Protein AF-A0A480AC86-F1 (afdb_monomer_lite)

InterPro domains:
  IPR025359 Shedu protein SduA, C-terminal [PF14082] (33-127)

Structure (mmCIF, N/CA/C/O backbone):
data_AF-A0A480AC86-F1
#
_entry.id   AF-A0A480AC86-F1
#
loop_
_atom_site.group_PDB
_atom_site.id
_atom_site.type_symbol
_atom_site.label_atom_id
_atom_site.label_alt_id
_atom_site.label_comp_id
_atom_site.label_asym_id
_atom_site.label_entity_id
_atom_site.label_seq_id
_atom_site.pdbx_PDB_ins_code
_atom_site.Cartn_x
_atom_site.Cartn_y
_atom_site.Cartn_z
_atom_site.occupancy
_atom_site.B_iso_or_equiv
_atom_site.auth_seq_id
_atom_site.auth_comp_id
_atom_site.auth_asym_id
_atom_site.auth_atom_id
_atom_site.pdbx_PDB_model_num
ATOM 1 N N . MET A 1 1 ? 19.062 -1.756 -4.558 1.00 80.88 1 MET A N 1
ATOM 2 C CA . MET A 1 1 ? 19.285 -2.770 -3.505 1.00 80.88 1 MET A CA 1
ATOM 3 C C . MET A 1 1 ? 19.222 -4.130 -4.186 1.00 80.88 1 MET A C 1
ATOM 5 O O . MET A 1 1 ? 18.482 -4.258 -5.156 1.00 80.88 1 MET A O 1
ATOM 9 N N . SER A 1 2 ? 20.035 -5.116 -3.798 1.00 84.88 2 SER A N 1
ATOM 10 C CA . SER A 1 2 ? 19.950 -6.444 -4.425 1.00 84.88 2 SER A CA 1
ATOM 11 C C . SER A 1 2 ? 18.623 -7.122 -4.061 1.00 84.88 2 SER A C 1
ATOM 13 O O . SER A 1 2 ? 18.148 -6.995 -2.938 1.00 84.88 2 SER A O 1
ATOM 15 N N . GLY A 1 3 ? 18.022 -7.843 -5.012 1.00 89.44 3 GLY A N 1
ATOM 16 C CA . GLY A 1 3 ? 16.800 -8.627 -4.780 1.00 89.44 3 GLY A CA 1
ATOM 17 C C . GLY A 1 3 ? 15.471 -7.913 -5.057 1.00 89.44 3 GLY A C 1
ATOM 18 O O . GLY A 1 3 ? 14.429 -8.558 -4.933 1.00 89.44 3 GLY A O 1
ATOM 19 N N . LEU A 1 4 ? 15.490 -6.635 -5.458 1.00 94.38 4 LEU A N 1
ATOM 20 C CA . LEU A 1 4 ? 14.311 -5.958 -6.012 1.00 94.38 4 LEU A CA 1
ATOM 21 C C . LEU A 1 4 ? 14.218 -6.200 -7.515 1.00 94.38 4 LEU A C 1
ATOM 23 O O . LEU A 1 4 ? 15.238 -6.321 -8.199 1.00 94.38 4 LEU A O 1
ATOM 27 N N . ASP A 1 5 ? 12.988 -6.210 -8.010 1.00 95.75 5 ASP A N 1
ATOM 28 C CA . ASP A 1 5 ? 12.680 -6.357 -9.423 1.00 95.75 5 ASP A CA 1
ATOM 29 C C . ASP A 1 5 ? 12.577 -4.960 -10.061 1.00 95.75 5 ASP A C 1
ATOM 31 O O . ASP A 1 5 ? 12.102 -4.021 -9.422 1.00 95.75 5 ASP A O 1
ATOM 35 N N . PHE A 1 6 ? 13.049 -4.794 -11.301 1.00 95.38 6 PHE A N 1
ATOM 36 C CA . PHE A 1 6 ? 12.886 -3.526 -12.022 1.00 95.38 6 PHE A CA 1
ATOM 37 C C . PHE A 1 6 ? 11.434 -3.343 -12.462 1.00 95.38 6 PHE A C 1
ATOM 39 O O . PHE A 1 6 ? 10.786 -4.301 -12.892 1.00 95.38 6 PHE A O 1
ATOM 46 N N . CYS A 1 7 ? 10.939 -2.112 -12.392 1.00 92.50 7 CYS A N 1
ATOM 47 C CA . CYS A 1 7 ? 9.600 -1.763 -12.843 1.00 92.50 7 CYS A CA 1
ATOM 48 C C . CYS A 1 7 ? 9.566 -0.391 -13.507 1.00 92.50 7 CYS A C 1
ATOM 50 O O . CYS A 1 7 ? 10.224 0.537 -13.047 1.00 92.50 7 CYS A O 1
ATOM 52 N N . ASP A 1 8 ? 8.731 -0.266 -14.536 1.00 92.19 8 ASP A N 1
ATOM 53 C CA . ASP A 1 8 ? 8.362 1.015 -15.128 1.00 92.19 8 ASP A CA 1
ATOM 54 C C . ASP A 1 8 ? 6.902 1.315 -14.771 1.00 92.19 8 ASP A C 1
ATOM 56 O O . ASP A 1 8 ? 6.013 0.473 -14.936 1.00 92.19 8 ASP A O 1
ATOM 60 N N . ILE A 1 9 ? 6.644 2.515 -14.252 1.00 91.94 9 ILE A N 1
ATOM 61 C CA . ILE A 1 9 ? 5.297 2.923 -13.847 1.00 91.94 9 ILE A CA 1
ATOM 62 C C . ILE A 1 9 ? 4.530 3.415 -15.078 1.00 91.94 9 ILE A C 1
ATOM 64 O O . ILE A 1 9 ? 4.838 4.470 -15.635 1.00 91.94 9 ILE A O 1
ATOM 68 N N . ASP A 1 10 ? 3.486 2.685 -15.474 1.00 95.50 10 ASP A N 1
ATOM 69 C CA . ASP A 1 10 ? 2.472 3.196 -16.392 1.00 95.50 10 ASP A CA 1
ATOM 70 C C . ASP A 1 10 ? 1.443 4.013 -15.602 1.00 95.50 10 ASP A C 1
ATOM 72 O O . ASP A 1 10 ? 0.642 3.480 -14.835 1.00 95.50 10 ASP A O 1
ATOM 76 N N . ILE A 1 11 ? 1.451 5.330 -15.811 1.00 94.69 11 ILE A N 1
ATOM 77 C CA . ILE A 1 11 ? 0.537 6.262 -15.142 1.00 94.69 11 ILE A CA 1
ATOM 78 C C . ILE A 1 11 ? -0.926 5.968 -15.446 1.00 94.69 11 ILE A C 1
ATOM 80 O O . ILE A 1 11 ? -1.778 6.129 -14.576 1.00 94.69 11 ILE A O 1
ATOM 84 N N . LYS A 1 12 ? -1.245 5.553 -16.674 1.00 97.62 12 LYS A N 1
ATOM 85 C CA . LYS A 1 12 ? -2.634 5.271 -17.045 1.00 97.62 12 LYS A CA 1
ATOM 86 C C . LYS A 1 12 ? -3.133 4.048 -16.292 1.00 97.62 12 LYS A C 1
ATOM 88 O O . LYS A 1 12 ? -4.243 4.083 -15.772 1.00 97.62 12 LYS A O 1
ATOM 93 N N . GLN A 1 13 ? -2.299 3.015 -16.190 1.00 98.12 13 GLN A N 1
ATOM 94 C CA . GLN A 1 13 ? -2.630 1.825 -15.416 1.00 98.12 13 GLN A CA 1
ATOM 95 C C . GLN A 1 13 ? -2.692 2.133 -13.915 1.00 98.12 13 GLN A C 1
ATOM 97 O O . GLN A 1 13 ? -3.635 1.720 -13.252 1.00 98.12 13 GLN A O 1
ATOM 102 N N . CYS A 1 14 ? -1.766 2.942 -13.393 1.00 97.00 14 CYS A N 1
ATOM 103 C CA . CYS A 1 14 ? -1.787 3.387 -11.999 1.00 97.00 14 CYS A CA 1
ATOM 104 C C . CYS A 1 14 ? -3.090 4.115 -11.631 1.00 97.00 14 CYS A C 1
ATOM 106 O O . CYS A 1 14 ? -3.605 3.923 -10.535 1.00 97.00 14 CYS A O 1
ATOM 108 N N . LEU A 1 15 ? -3.635 4.945 -12.528 1.00 97.75 15 LEU A N 1
ATOM 109 C CA . LEU A 1 15 ? -4.909 5.635 -12.298 1.00 97.75 15 LEU A CA 1
ATOM 110 C C . LEU A 1 15 ? -6.101 4.667 -12.268 1.00 97.75 15 LEU A C 1
ATOM 112 O O . LEU A 1 15 ? -7.002 4.857 -11.457 1.00 97.75 15 LEU A O 1
ATOM 116 N N . ILE A 1 16 ? -6.090 3.627 -13.107 1.00 98.56 16 ILE A N 1
ATOM 117 C CA . ILE A 1 16 ? -7.106 2.561 -13.076 1.00 98.56 16 ILE A CA 1
ATOM 118 C C . ILE A 1 16 ? -7.021 1.803 -11.748 1.00 98.56 16 ILE A C 1
ATOM 120 O O . ILE A 1 16 ? -8.023 1.639 -11.062 1.00 98.56 16 ILE A O 1
ATOM 124 N N . GLU A 1 17 ? -5.819 1.392 -11.345 1.00 98.44 17 GLU A N 1
ATOM 125 C CA . GLU A 1 17 ? -5.591 0.692 -10.076 1.00 98.44 17 GLU A CA 1
ATOM 126 C C . GLU A 1 17 ? -5.965 1.557 -8.861 1.00 98.44 17 GLU A C 1
ATOM 128 O O . GLU A 1 17 ? -6.475 1.048 -7.863 1.00 98.44 17 GLU A O 1
ATOM 133 N N . LEU A 1 18 ? -5.763 2.876 -8.945 1.00 97.94 18 LEU A N 1
ATOM 134 C CA . LEU A 1 18 ? -6.198 3.822 -7.919 1.00 97.94 18 LEU A CA 1
ATOM 135 C C . LEU A 1 18 ? -7.730 3.884 -7.809 1.00 97.94 18 LEU A C 1
ATOM 137 O O . LEU A 1 18 ? -8.253 3.903 -6.697 1.00 97.94 18 LEU A O 1
ATOM 141 N N . GLU A 1 19 ? -8.449 3.876 -8.934 1.00 98.50 19 GLU A N 1
ATOM 142 C CA . GLU A 1 19 ? -9.916 3.794 -8.943 1.00 98.50 19 GLU A CA 1
ATOM 143 C C . GLU A 1 19 ? -10.402 2.452 -8.369 1.00 98.50 19 GLU A C 1
ATOM 145 O O . GLU A 1 19 ? -11.344 2.414 -7.576 1.00 98.50 19 GLU A O 1
ATOM 150 N N . GLU A 1 20 ? -9.736 1.340 -8.697 1.00 98.50 20 GLU A N 1
ATOM 151 C CA . GLU A 1 20 ? -10.005 0.038 -8.073 1.00 98.50 20 GLU A CA 1
ATOM 152 C C . GLU A 1 20 ? -9.817 0.085 -6.552 1.00 98.50 20 GLU A C 1
ATOM 154 O O . GLU A 1 20 ? -10.622 -0.489 -5.816 1.00 98.50 20 GLU A O 1
ATOM 159 N N . PHE A 1 21 ? -8.793 0.795 -6.072 1.00 97.75 21 PHE A N 1
ATOM 160 C CA . PHE A 1 21 ? -8.546 0.952 -4.642 1.00 97.75 21 PHE A CA 1
ATOM 161 C C . PHE A 1 21 ? -9.619 1.813 -3.972 1.00 97.75 21 PHE A C 1
ATOM 163 O O . PHE A 1 21 ? -10.124 1.450 -2.910 1.00 97.75 21 PHE A O 1
ATOM 170 N N . GLU A 1 22 ? -10.037 2.910 -4.607 1.00 97.81 22 GLU A N 1
ATOM 171 C CA . GLU A 1 22 ? -11.167 3.717 -4.139 1.00 97.81 22 GLU A CA 1
ATOM 172 C C . GLU A 1 22 ? -12.443 2.870 -4.025 1.00 97.81 22 GLU A C 1
ATOM 174 O O . GLU A 1 22 ? -13.143 2.924 -3.010 1.00 97.81 22 GLU A O 1
ATOM 179 N N . ASN A 1 23 ? -12.720 2.037 -5.030 1.00 98.19 23 ASN A N 1
ATOM 180 C CA . ASN A 1 23 ? -13.856 1.121 -5.017 1.00 98.19 23 ASN A CA 1
ATOM 181 C C . ASN A 1 23 ? -13.739 0.093 -3.877 1.00 98.19 23 ASN A C 1
ATOM 183 O O . ASN A 1 23 ? -14.707 -0.101 -3.142 1.00 98.19 23 ASN A O 1
ATOM 187 N N . LEU A 1 24 ? -12.556 -0.498 -3.657 1.00 97.56 24 LEU A N 1
ATOM 188 C CA . LEU A 1 24 ? -12.306 -1.423 -2.543 1.00 97.56 24 LEU A CA 1
ATOM 189 C C . LEU A 1 24 ? -12.617 -0.772 -1.188 1.00 97.56 24 LEU A C 1
ATOM 191 O O . LEU A 1 24 ? -13.293 -1.380 -0.355 1.00 97.56 24 LEU A O 1
ATOM 195 N N . LEU A 1 25 ? -12.151 0.462 -0.975 1.00 96.12 25 LEU A N 1
ATOM 196 C CA . LEU A 1 25 ? -12.386 1.215 0.260 1.00 96.12 25 LEU A CA 1
ATOM 197 C C . LEU A 1 25 ? -13.857 1.604 0.438 1.00 96.12 25 LEU A C 1
ATOM 199 O O . LEU A 1 25 ? -14.362 1.621 1.558 1.00 96.12 25 LEU A O 1
ATOM 203 N N . ARG A 1 26 ? -14.558 1.930 -0.650 1.00 96.81 26 ARG A N 1
ATOM 204 C CA . ARG A 1 26 ? -15.973 2.317 -0.605 1.00 96.81 26 ARG A CA 1
ATOM 205 C C . ARG A 1 26 ? -16.887 1.132 -0.309 1.00 96.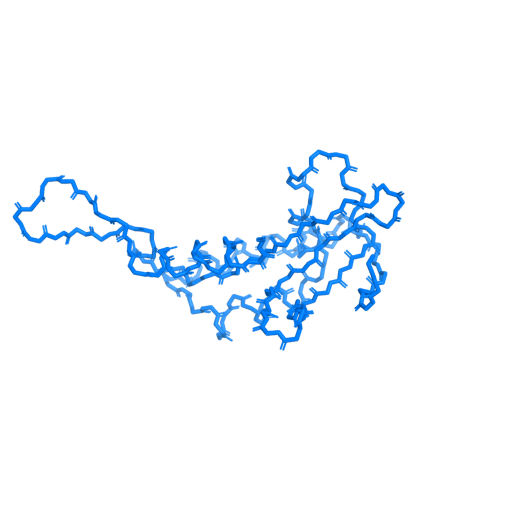81 26 ARG A C 1
ATOM 207 O O . ARG A 1 26 ? -17.858 1.276 0.437 1.00 96.81 26 ARG A O 1
ATOM 214 N N . ASP A 1 27 ? -16.586 -0.019 -0.897 1.00 97.44 27 ASP A N 1
ATOM 215 C CA . ASP A 1 27 ? -17.465 -1.187 -0.864 1.00 97.44 27 ASP A CA 1
ATOM 216 C C . ASP A 1 27 ? -17.295 -2.010 0.428 1.00 97.44 27 ASP A C 1
ATOM 218 O O . ASP A 1 27 ? -18.157 -2.825 0.769 1.00 97.44 27 ASP A O 1
ATOM 222 N N . ASN A 1 28 ? -16.232 -1.755 1.200 1.00 97.38 28 ASN A N 1
ATOM 223 C CA . ASN A 1 28 ? -15.915 -2.475 2.430 1.00 97.38 28 ASN A CA 1
ATOM 224 C C . ASN A 1 28 ? -15.823 -1.531 3.631 1.00 97.38 28 ASN A C 1
ATOM 226 O O . ASN A 1 28 ? -15.100 -0.543 3.626 1.00 97.38 28 ASN A O 1
ATOM 230 N N . LYS A 1 29 ? -16.527 -1.867 4.718 1.00 95.62 29 LYS A N 1
ATOM 231 C CA . LYS A 1 29 ? -16.438 -1.097 5.974 1.00 95.62 29 LYS A CA 1
ATOM 232 C C . LYS A 1 29 ? -15.135 -1.330 6.725 1.00 95.62 29 LYS A C 1
ATOM 234 O O . LYS A 1 29 ? -14.713 -0.458 7.477 1.00 95.62 29 LYS A O 1
ATOM 239 N N . GLU A 1 30 ? -14.582 -2.528 6.583 1.00 97.38 30 GLU A N 1
ATOM 240 C CA . GLU A 1 30 ? -13.330 -2.942 7.195 1.00 97.38 30 GLU A CA 1
ATOM 241 C C . GLU A 1 30 ? -12.576 -3.842 6.219 1.00 97.38 30 GLU A C 1
ATOM 243 O O . GLU A 1 30 ? -13.204 -4.630 5.511 1.00 97.38 30 GLU A O 1
ATOM 248 N N . LEU A 1 31 ? -11.248 -3.738 6.204 1.00 97.94 31 LEU A N 1
ATOM 249 C CA . LEU A 1 31 ? -10.372 -4.584 5.393 1.00 97.94 31 LEU A CA 1
ATOM 250 C C . LEU A 1 31 ? -9.344 -5.270 6.285 1.00 97.94 31 LEU A C 1
ATOM 252 O O . LEU A 1 31 ? -8.767 -4.650 7.179 1.00 97.94 31 LEU A O 1
ATOM 256 N N . ASN A 1 32 ? -9.099 -6.550 6.036 1.00 97.19 32 ASN A N 1
ATOM 257 C CA . ASN A 1 32 ? -8.038 -7.306 6.670 1.00 97.19 32 ASN A CA 1
ATOM 258 C C . ASN A 1 32 ? -6.738 -7.183 5.865 1.00 97.19 32 ASN A C 1
ATOM 260 O O . ASN A 1 32 ? -6.717 -7.399 4.656 1.00 97.19 32 ASN A O 1
ATOM 264 N N . GLU A 1 33 ? -5.640 -6.935 6.573 1.00 95.69 33 GLU A N 1
ATOM 265 C CA . GLU A 1 33 ? -4.280 -6.857 6.028 1.00 95.69 33 GLU A CA 1
ATOM 266 C C . GLU A 1 33 ? -3.955 -8.019 5.069 1.00 95.69 33 GLU A C 1
ATOM 268 O O . GLU A 1 33 ? -3.696 -7.806 3.890 1.00 95.69 33 GLU A O 1
ATOM 273 N N . ARG A 1 34 ? -4.056 -9.272 5.531 1.00 95.69 34 ARG A N 1
ATOM 274 C CA . ARG A 1 34 ? -3.602 -10.452 4.771 1.00 95.69 34 ARG A CA 1
ATOM 275 C C . ARG A 1 34 ? -4.577 -10.950 3.715 1.00 95.69 34 ARG A C 1
ATOM 277 O O . ARG A 1 34 ? -4.163 -11.667 2.807 1.00 95.69 34 ARG A O 1
ATOM 284 N N . LYS A 1 35 ? -5.870 -10.676 3.886 1.00 97.12 35 LYS A N 1
ATOM 285 C CA . LYS A 1 35 ? -6.914 -11.180 2.980 1.00 97.12 35 LYS A CA 1
ATOM 286 C C . LYS A 1 35 ? -7.268 -10.187 1.891 1.00 97.12 35 LYS A C 1
ATOM 288 O O . LYS A 1 35 ? -7.562 -10.621 0.784 1.00 97.12 35 LYS A O 1
ATOM 293 N N . ASP A 1 36 ? -7.219 -8.900 2.212 1.00 97.56 36 ASP A N 1
ATOM 294 C CA . ASP A 1 36 ? -7.754 -7.861 1.346 1.00 97.56 36 ASP A CA 1
ATOM 295 C C . ASP A 1 36 ? -6.640 -6.917 0.886 1.00 97.56 36 ASP A C 1
ATOM 297 O O . ASP A 1 36 ? -6.430 -6.765 -0.310 1.00 97.56 36 ASP A O 1
ATOM 301 N N . ILE A 1 37 ? -5.865 -6.339 1.810 1.00 97.44 37 ILE A N 1
ATOM 302 C CA . ILE A 1 37 ? -4.926 -5.247 1.493 1.00 97.44 37 ILE A CA 1
ATOM 303 C C . ILE A 1 37 ? -3.657 -5.757 0.800 1.00 97.44 37 ILE A C 1
ATOM 305 O O . ILE A 1 37 ? -3.320 -5.309 -0.295 1.00 97.44 37 ILE A O 1
ATOM 309 N N . LEU A 1 38 ? -2.960 -6.716 1.407 1.00 96.94 38 LEU A N 1
ATOM 310 C CA . LEU A 1 38 ? -1.696 -7.237 0.890 1.00 96.94 38 LEU A CA 1
ATOM 311 C C . LEU A 1 38 ? -1.873 -7.928 -0.476 1.00 96.94 38 LEU A C 1
ATOM 313 O O . LEU A 1 38 ? -1.107 -7.610 -1.390 1.00 96.94 38 LEU A O 1
ATOM 317 N N . PRO A 1 39 ? -2.880 -8.805 -0.690 1.00 97.88 39 PRO A N 1
ATOM 318 C CA . PRO A 1 39 ? -3.147 -9.365 -2.015 1.00 97.88 39 PRO A CA 1
ATOM 319 C C . PRO A 1 39 ? -3.540 -8.299 -3.040 1.00 97.88 39 PRO A C 1
ATOM 321 O O . PRO A 1 39 ? -3.088 -8.375 -4.182 1.00 97.88 39 PRO A O 1
ATOM 324 N N . PHE A 1 40 ? -4.321 -7.287 -2.635 1.00 98.25 40 PHE A N 1
ATOM 325 C CA . PHE A 1 40 ? -4.701 -6.192 -3.521 1.00 98.25 40 PHE A CA 1
ATOM 326 C C . PHE A 1 40 ? -3.459 -5.486 -4.065 1.00 98.25 40 PHE A C 1
ATOM 328 O O . PHE A 1 40 ? -3.248 -5.491 -5.274 1.00 98.25 40 PHE A O 1
ATOM 335 N N . PHE A 1 41 ? -2.583 -4.974 -3.199 1.00 97.94 41 PHE A N 1
ATOM 336 C CA . PHE A 1 41 ? -1.382 -4.265 -3.646 1.00 97.94 41 PHE A CA 1
ATOM 337 C C . PHE A 1 41 ? -0.423 -5.168 -4.435 1.00 97.94 41 PHE A C 1
ATOM 339 O O . PHE A 1 41 ? 0.130 -4.737 -5.444 1.00 97.94 41 PHE A O 1
ATOM 346 N N . LYS A 1 42 ? -0.290 -6.449 -4.071 1.00 97.00 42 LYS A N 1
ATOM 347 C CA . LYS A 1 42 ? 0.561 -7.407 -4.800 1.00 97.00 42 LYS A CA 1
ATOM 348 C C . LYS A 1 42 ? 0.174 -7.591 -6.271 1.00 97.00 42 LYS A C 1
ATOM 350 O O . LYS A 1 42 ? 1.032 -7.878 -7.100 1.00 97.00 42 LYS A O 1
ATOM 355 N N . GLU A 1 43 ? -1.106 -7.444 -6.589 1.00 97.38 43 GLU A N 1
ATOM 356 C CA . GLU A 1 43 ? -1.640 -7.557 -7.950 1.00 97.38 43 GLU A CA 1
ATOM 357 C C . GLU A 1 43 ? -1.682 -6.211 -8.701 1.00 97.38 43 GLU A C 1
ATOM 359 O O . GLU A 1 43 ? -1.824 -6.211 -9.921 1.00 97.38 43 GLU A O 1
ATOM 364 N N . ARG A 1 44 ? -1.544 -5.076 -7.999 1.00 97.81 44 ARG A N 1
ATOM 365 C CA . ARG A 1 44 ? -1.579 -3.709 -8.553 1.00 97.81 44 ARG A CA 1
ATOM 366 C C . ARG A 1 44 ? -0.197 -3.074 -8.441 1.00 97.81 44 ARG A C 1
ATOM 368 O O . ARG A 1 44 ? 0.080 -2.260 -7.555 1.00 97.81 44 ARG A O 1
ATOM 375 N N . GLN A 1 45 ? 0.716 -3.530 -9.296 1.00 96.25 45 GLN A N 1
ATOM 376 C CA . GLN A 1 45 ? 2.133 -3.168 -9.221 1.00 96.25 45 GLN A CA 1
ATOM 377 C C . GLN A 1 45 ? 2.367 -1.670 -9.464 1.00 96.25 45 GLN A C 1
ATOM 379 O O . GLN A 1 45 ? 3.262 -1.093 -8.846 1.00 96.25 45 GLN A O 1
ATOM 384 N N . HIS A 1 46 ? 1.584 -1.029 -10.338 1.00 96.31 46 HIS A N 1
ATOM 385 C CA . HIS A 1 46 ? 1.792 0.376 -10.689 1.00 96.31 46 HIS A CA 1
ATOM 386 C C . HIS A 1 46 ? 1.379 1.306 -9.548 1.00 96.31 46 HIS A C 1
ATOM 388 O O . HIS A 1 46 ? 2.141 2.201 -9.182 1.00 96.31 46 HIS A O 1
ATOM 394 N N . LEU A 1 47 ? 0.226 1.046 -8.930 1.00 96.88 47 LEU A N 1
ATOM 395 C CA . LEU A 1 47 ? -0.227 1.724 -7.724 1.00 96.88 47 LEU A CA 1
ATOM 396 C C . LEU A 1 47 ? 0.734 1.466 -6.564 1.00 96.88 47 LEU A C 1
ATOM 398 O O . LEU A 1 47 ? 1.100 2.404 -5.863 1.00 96.88 47 LEU A O 1
ATOM 402 N N . SER A 1 48 ? 1.187 0.222 -6.389 1.00 96.62 48 SER A N 1
ATOM 403 C CA . SER A 1 48 ? 2.152 -0.127 -5.342 1.00 96.62 48 SER A CA 1
ATOM 404 C C . SER A 1 48 ? 3.464 0.640 -5.499 1.00 96.62 48 SER A C 1
ATOM 406 O O . SER A 1 48 ? 3.934 1.258 -4.547 1.00 96.62 48 SER A O 1
ATOM 408 N N . ALA A 1 49 ? 4.032 0.678 -6.706 1.00 94.62 49 ALA A N 1
ATOM 409 C CA . ALA A 1 49 ? 5.229 1.466 -6.991 1.00 94.62 49 ALA A CA 1
ATOM 410 C C . ALA A 1 49 ? 4.987 2.971 -6.766 1.00 94.62 49 ALA A C 1
ATOM 412 O O . ALA A 1 49 ? 5.843 3.657 -6.211 1.00 94.62 49 ALA A O 1
ATOM 413 N N . CYS A 1 50 ? 3.800 3.482 -7.106 1.00 93.44 50 CYS A N 1
ATOM 414 C CA . CYS A 1 50 ? 3.437 4.885 -6.904 1.00 93.44 50 CYS A CA 1
ATOM 415 C C . CYS A 1 50 ? 3.439 5.315 -5.423 1.00 93.44 50 CYS A C 1
ATOM 417 O O . CYS A 1 50 ? 3.652 6.494 -5.144 1.00 93.44 50 CYS A O 1
ATOM 419 N N . ILE A 1 51 ? 3.265 4.401 -4.458 1.00 92.88 51 ILE A N 1
ATOM 420 C CA . ILE A 1 51 ? 3.372 4.737 -3.022 1.00 92.88 51 ILE A CA 1
ATOM 421 C C . ILE A 1 51 ? 4.768 5.303 -2.701 1.00 92.88 51 ILE A C 1
ATOM 423 O O . ILE A 1 51 ? 4.902 6.231 -1.901 1.00 92.88 51 ILE A O 1
ATOM 427 N N . GLY A 1 52 ? 5.810 4.805 -3.377 1.00 88.88 52 GLY A N 1
ATOM 428 C CA . GLY A 1 52 ? 7.191 5.254 -3.195 1.00 88.88 52 GLY A CA 1
ATOM 429 C C . GLY A 1 52 ? 7.444 6.717 -3.579 1.00 88.88 52 GLY A C 1
ATOM 430 O O . GLY A 1 52 ? 8.425 7.299 -3.106 1.00 88.88 52 GLY A O 1
ATOM 431 N N . TRP A 1 53 ? 6.551 7.337 -4.359 1.00 88.12 53 TRP A N 1
ATOM 432 C CA . TRP A 1 53 ? 6.609 8.763 -4.715 1.00 88.12 53 TRP A CA 1
ATOM 433 C C . TRP A 1 53 ? 6.279 9.710 -3.569 1.00 88.12 53 TRP A C 1
ATOM 435 O O . TRP A 1 53 ? 6.403 10.924 -3.724 1.00 88.12 53 TRP A O 1
ATOM 445 N N . TYR A 1 54 ? 5.903 9.184 -2.403 1.00 81.56 54 TYR A N 1
ATOM 446 C CA . TYR A 1 54 ? 5.830 9.994 -1.194 1.00 81.56 54 TYR A CA 1
ATOM 447 C C . TYR A 1 54 ? 7.186 10.636 -0.845 1.00 81.56 54 TYR A C 1
ATOM 449 O O . TYR A 1 54 ? 7.231 11.769 -0.364 1.00 81.56 54 TYR A O 1
ATOM 457 N N . ALA A 1 55 ? 8.297 9.936 -1.106 1.00 76.94 55 ALA A N 1
ATOM 458 C CA . ALA A 1 55 ? 9.632 10.504 -0.966 1.00 76.94 55 ALA A CA 1
ATOM 459 C C . ALA A 1 55 ? 9.939 11.425 -2.166 1.00 76.94 55 ALA A C 1
ATOM 461 O O . ALA A 1 55 ? 9.878 10.954 -3.307 1.00 76.94 55 ALA A O 1
ATOM 462 N N . PRO A 1 56 ? 10.298 12.706 -1.939 1.00 71.50 56 PRO A N 1
ATOM 463 C CA . PRO A 1 56 ? 10.739 13.591 -3.012 1.00 71.50 56 PRO A CA 1
ATOM 464 C C . PRO A 1 56 ? 11.877 12.950 -3.815 1.00 71.50 56 PRO A C 1
ATOM 466 O O . PRO A 1 56 ? 12.744 12.293 -3.241 1.00 71.50 56 PRO A O 1
ATOM 469 N N . ASP A 1 57 ? 11.863 13.146 -5.133 1.00 77.69 57 ASP A N 1
ATOM 470 C CA . ASP A 1 57 ? 12.913 12.703 -6.063 1.00 77.69 57 ASP A CA 1
ATOM 471 C C . ASP A 1 57 ? 13.095 11.178 -6.215 1.00 77.69 57 ASP A C 1
ATOM 473 O O . ASP A 1 57 ? 14.074 10.730 -6.812 1.00 77.69 57 ASP A O 1
ATOM 477 N N . ASN A 1 58 ? 12.154 10.358 -5.736 1.00 78.94 58 ASN A N 1
ATOM 478 C CA . ASN A 1 58 ? 12.197 8.909 -5.939 1.00 78.94 58 ASN A CA 1
ATOM 479 C C . ASN A 1 58 ? 11.674 8.521 -7.334 1.00 78.94 58 ASN A C 1
ATOM 481 O O . ASN A 1 58 ? 10.470 8.570 -7.588 1.00 78.94 58 ASN A O 1
ATOM 485 N N . PHE A 1 59 ? 12.557 8.071 -8.230 1.00 81.56 59 PHE A N 1
ATOM 486 C CA . PHE A 1 59 ? 12.170 7.621 -9.573 1.00 81.56 59 PHE A CA 1
ATOM 487 C C . PHE A 1 59 ? 11.385 6.288 -9.585 1.00 81.56 59 PHE A C 1
ATOM 489 O O . PHE A 1 59 ? 10.777 5.959 -10.599 1.00 81.56 59 PHE A O 1
ATOM 496 N N . CYS A 1 60 ? 11.341 5.550 -8.464 1.00 90.94 60 CYS A N 1
ATOM 497 C CA . CYS A 1 60 ? 10.573 4.307 -8.271 1.00 90.94 60 CYS A CA 1
ATOM 498 C C . CYS A 1 60 ? 10.730 3.277 -9.407 1.00 90.94 60 CYS A C 1
ATOM 500 O O . CYS A 1 60 ? 9.746 2.757 -9.929 1.00 90.94 60 CYS A O 1
ATOM 502 N N . ASN A 1 61 ? 11.974 2.970 -9.786 1.00 94.06 61 ASN A N 1
ATOM 503 C CA . ASN A 1 61 ? 12.289 1.992 -10.833 1.00 94.06 61 ASN A CA 1
ATOM 504 C C . ASN A 1 61 ? 12.552 0.570 -10.309 1.00 94.06 61 ASN A C 1
ATOM 506 O O . ASN A 1 61 ? 12.915 -0.321 -11.082 1.00 94.06 61 ASN A O 1
ATOM 510 N N . GLN A 1 62 ? 12.421 0.354 -9.002 1.00 96.00 62 GLN A N 1
ATOM 511 C CA . GLN A 1 62 ? 12.534 -0.949 -8.365 1.00 96.00 62 GLN A CA 1
ATOM 512 C C . GLN A 1 62 ? 11.362 -1.193 -7.423 1.00 96.00 62 GLN A C 1
ATOM 514 O O . GLN A 1 62 ? 10.933 -0.288 -6.710 1.00 96.00 62 GLN A O 1
ATOM 519 N N . ILE A 1 63 ? 10.899 -2.436 -7.358 1.00 96.88 63 ILE A N 1
ATOM 520 C CA . ILE A 1 63 ? 9.827 -2.854 -6.459 1.00 96.88 63 ILE A CA 1
ATOM 521 C C . ILE A 1 63 ? 10.060 -4.274 -5.943 1.00 96.88 63 ILE A C 1
ATOM 523 O O . ILE A 1 63 ? 10.611 -5.133 -6.636 1.00 96.88 63 ILE A O 1
ATOM 527 N N . LYS A 1 64 ? 9.626 -4.539 -4.712 1.00 96.81 64 LYS A N 1
ATOM 528 C CA . LYS A 1 64 ? 9.467 -5.896 -4.196 1.00 96.81 64 LYS A CA 1
ATOM 529 C C . LYS A 1 64 ? 8.375 -5.949 -3.140 1.00 96.81 64 LYS A C 1
ATOM 531 O O . LYS A 1 64 ? 8.443 -5.221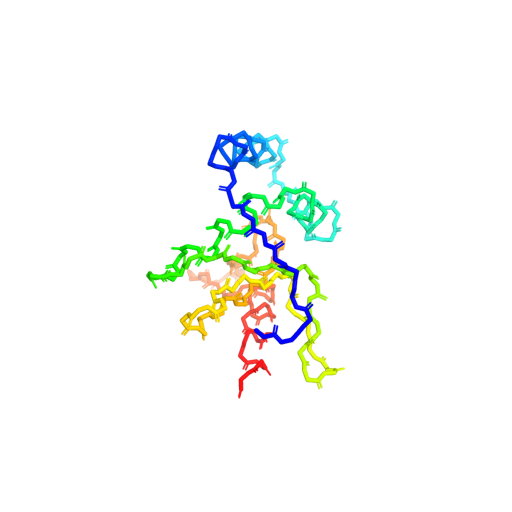 -2.156 1.00 96.81 64 LYS A O 1
ATOM 536 N N . HIS A 1 65 ? 7.416 -6.850 -3.314 1.00 96.88 65 HIS A N 1
ATOM 537 C CA . HIS A 1 65 ? 6.492 -7.205 -2.242 1.00 96.88 65 HIS A CA 1
ATOM 538 C C . HIS A 1 65 ? 7.155 -8.189 -1.287 1.00 96.88 65 HIS A C 1
ATOM 540 O O . HIS A 1 65 ? 7.898 -9.074 -1.723 1.00 96.88 65 HIS A O 1
ATOM 546 N N . GLU A 1 66 ? 6.817 -8.080 -0.007 1.00 95.12 66 GLU A N 1
ATOM 547 C CA . GLU A 1 66 ? 7.154 -9.067 1.009 1.00 95.12 66 GLU A CA 1
ATOM 548 C C . GLU A 1 66 ? 8.680 -9.286 1.152 1.00 95.12 66 GLU A C 1
ATOM 550 O O . GLU A 1 66 ? 9.159 -10.420 1.271 1.00 95.12 66 GLU A O 1
ATOM 555 N N . PHE A 1 67 ? 9.452 -8.192 1.113 1.00 95.12 67 PHE A N 1
ATOM 556 C CA . PHE A 1 67 ? 10.915 -8.187 1.076 1.00 95.12 67 PHE A CA 1
ATOM 557 C C . PHE A 1 67 ? 11.534 -8.474 2.446 1.00 95.12 67 PHE A C 1
ATOM 559 O O . PHE A 1 67 ? 11.275 -7.772 3.422 1.00 95.12 67 PHE A O 1
ATOM 566 N N . THR A 1 68 ? 12.413 -9.475 2.509 1.00 93.94 68 THR A N 1
ATOM 567 C CA . THR A 1 68 ? 13.132 -9.836 3.736 1.00 93.94 68 THR A CA 1
ATOM 568 C C . THR A 1 68 ? 14.334 -8.923 3.986 1.00 93.94 68 THR A C 1
ATOM 570 O O . THR A 1 68 ? 15.271 -8.869 3.192 1.00 93.94 68 THR A O 1
ATOM 573 N N . LEU A 1 69 ? 14.341 -8.285 5.153 1.00 88.75 69 LEU A N 1
ATOM 574 C CA . LEU A 1 69 ? 15.395 -7.426 5.681 1.00 88.75 69 LEU A CA 1
ATOM 575 C C . LEU A 1 69 ? 16.249 -8.194 6.692 1.00 88.75 69 LEU A C 1
ATOM 577 O O . LEU A 1 69 ? 15.739 -8.747 7.668 1.00 88.75 69 LEU A O 1
ATOM 581 N N . PHE A 1 70 ? 17.562 -8.243 6.451 1.00 84.50 70 PHE A N 1
ATOM 582 C CA . PHE A 1 70 ? 18.564 -8.833 7.356 1.00 84.50 70 PHE A CA 1
ATOM 583 C C . PHE A 1 70 ? 18.233 -10.252 7.871 1.00 84.50 70 PHE A C 1
ATOM 585 O O . PHE A 1 70 ? 18.691 -10.658 8.935 1.00 84.50 70 PHE A O 1
ATOM 592 N N . GLY A 1 71 ? 17.426 -11.012 7.122 1.00 81.19 71 GLY A N 1
ATOM 593 C CA . GLY A 1 71 ? 17.001 -12.375 7.456 1.00 81.19 71 GLY A CA 1
ATOM 594 C C . GLY A 1 71 ? 15.930 -12.504 8.548 1.00 81.19 71 GLY A C 1
ATOM 595 O O . GLY A 1 71 ? 15.403 -13.601 8.708 1.00 81.19 71 GLY A O 1
ATOM 596 N N . ASN A 1 72 ? 15.586 -11.425 9.259 1.00 84.06 72 ASN A N 1
ATOM 597 C CA . ASN A 1 72 ? 14.707 -11.476 10.438 1.00 84.06 72 ASN A CA 1
ATOM 598 C C . ASN A 1 72 ? 13.470 -10.581 10.335 1.00 84.06 72 ASN A C 1
ATOM 600 O O . ASN A 1 72 ? 12.480 -10.848 11.010 1.00 84.06 72 ASN A O 1
ATOM 604 N N . PHE A 1 73 ? 13.512 -9.549 9.495 1.00 90.19 73 PHE A N 1
ATOM 605 C CA . PHE A 1 73 ? 12.394 -8.634 9.300 1.00 90.19 73 PHE A CA 1
ATOM 606 C C . PHE A 1 73 ? 11.849 -8.757 7.886 1.00 90.19 73 PHE A C 1
ATOM 608 O O . PHE A 1 73 ? 12.506 -9.286 6.983 1.00 90.19 73 PHE A O 1
ATOM 615 N N . ARG A 1 74 ? 10.627 -8.280 7.683 1.00 93.50 74 ARG A N 1
ATOM 616 C CA . ARG A 1 74 ? 9.963 -8.310 6.389 1.00 93.50 74 ARG A CA 1
ATOM 617 C C . ARG A 1 74 ? 9.147 -7.041 6.242 1.00 93.50 74 ARG A C 1
ATOM 619 O O . ARG A 1 74 ? 8.307 -6.796 7.088 1.00 93.50 74 ARG A O 1
ATOM 626 N N . ALA A 1 75 ? 9.412 -6.282 5.189 1.00 95.25 75 ALA A N 1
ATOM 627 C CA . ALA A 1 75 ? 8.532 -5.199 4.779 1.00 95.25 75 ALA A CA 1
ATOM 628 C C . ALA A 1 75 ? 7.510 -5.751 3.783 1.00 95.25 75 ALA A C 1
ATOM 630 O O . ALA A 1 75 ? 7.869 -6.539 2.897 1.00 95.25 75 ALA A O 1
ATOM 631 N N . ASP A 1 76 ? 6.256 -5.329 3.891 1.00 96.44 76 ASP A N 1
ATOM 632 C CA . ASP A 1 76 ? 5.215 -5.731 2.944 1.00 96.44 76 ASP A CA 1
ATOM 633 C C . ASP A 1 76 ? 5.475 -5.234 1.524 1.00 96.44 76 ASP A C 1
ATOM 635 O O . ASP A 1 76 ? 5.146 -5.916 0.547 1.00 96.44 76 ASP A O 1
ATOM 639 N N . LEU A 1 77 ? 6.097 -4.065 1.399 1.00 96.38 77 LEU A N 1
ATOM 640 C CA . LEU A 1 77 ? 6.474 -3.485 0.124 1.00 96.38 77 LEU A CA 1
ATOM 641 C C . LEU A 1 77 ? 7.754 -2.662 0.265 1.00 96.38 77 LEU A C 1
ATOM 643 O O . LEU A 1 77 ? 7.954 -1.915 1.219 1.00 96.38 77 LEU A O 1
ATOM 647 N N . VAL A 1 78 ? 8.621 -2.781 -0.733 1.00 95.50 78 VAL A N 1
ATOM 648 C CA . VAL A 1 78 ? 9.777 -1.909 -0.912 1.00 95.50 78 VAL A CA 1
ATOM 649 C C . VAL A 1 78 ? 9.722 -1.330 -2.307 1.00 95.50 78 VAL A C 1
ATOM 651 O O . VAL A 1 78 ? 9.634 -2.079 -3.279 1.00 95.50 78 VAL A O 1
ATOM 654 N N . VAL A 1 79 ? 9.813 -0.009 -2.400 1.00 95.62 79 VAL A N 1
ATOM 655 C CA . VAL A 1 79 ? 9.944 0.716 -3.666 1.00 95.62 79 VAL A CA 1
ATOM 656 C C . VAL A 1 79 ? 11.265 1.467 -3.658 1.00 95.62 79 VAL A C 1
ATOM 658 O O . VAL A 1 79 ? 11.631 2.070 -2.652 1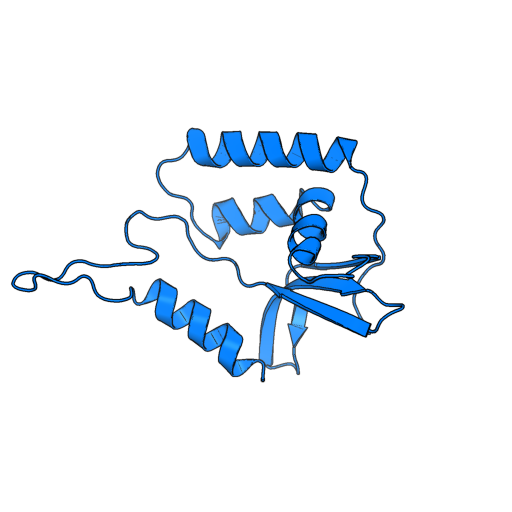.00 95.62 79 VAL A O 1
ATOM 661 N N . GLY A 1 80 ? 12.006 1.421 -4.758 1.00 94.31 80 GLY A N 1
ATOM 662 C CA . GLY A 1 80 ? 13.349 1.975 -4.830 1.00 94.31 80 GLY A CA 1
ATOM 663 C C . GLY A 1 80 ? 13.632 2.756 -6.099 1.00 94.31 80 GLY A C 1
ATOM 664 O O . GLY A 1 80 ? 13.088 2.476 -7.162 1.00 94.31 80 GLY A O 1
ATOM 665 N N . ASP A 1 81 ? 14.561 3.689 -5.965 1.00 93.44 81 ASP A N 1
ATOM 666 C CA . ASP A 1 81 ? 15.300 4.338 -7.031 1.00 93.44 81 ASP A CA 1
ATOM 667 C C . ASP A 1 81 ? 16.736 3.807 -7.001 1.00 93.44 81 ASP A C 1
ATOM 669 O O . ASP A 1 81 ? 17.546 4.150 -6.132 1.00 93.44 81 ASP A O 1
ATOM 673 N N . SER A 1 82 ? 17.061 2.946 -7.963 1.00 93.31 82 SER A N 1
ATOM 674 C CA . SER A 1 82 ? 18.393 2.356 -8.073 1.00 93.31 82 SER A CA 1
ATOM 675 C C . SER A 1 82 ? 19.473 3.353 -8.501 1.00 93.31 82 SER A C 1
ATOM 677 O O . SER A 1 82 ? 20.654 3.049 -8.352 1.00 93.31 82 SER A O 1
ATOM 679 N N . VAL A 1 83 ? 19.098 4.493 -9.089 1.00 92.12 83 VAL A N 1
ATOM 680 C CA . VAL A 1 83 ? 20.027 5.525 -9.572 1.00 92.12 83 VAL A CA 1
ATOM 681 C C . VAL A 1 83 ? 20.465 6.400 -8.404 1.00 92.12 83 VAL A C 1
ATOM 683 O O . VAL A 1 83 ? 21.663 6.583 -8.185 1.00 92.12 83 VAL A O 1
ATOM 686 N N . ASN A 1 84 ? 19.501 6.882 -7.620 1.00 91.38 84 ASN A N 1
ATOM 687 C CA . ASN A 1 84 ? 19.750 7.767 -6.481 1.00 91.38 84 ASN A CA 1
ATOM 688 C C . ASN A 1 84 ? 19.980 7.016 -5.159 1.00 91.38 84 ASN A C 1
ATOM 690 O O . ASN A 1 84 ? 20.350 7.629 -4.161 1.00 91.38 84 ASN A O 1
ATOM 694 N N . ASN A 1 85 ? 19.808 5.690 -5.144 1.00 91.50 85 ASN A N 1
ATOM 695 C CA . ASN A 1 85 ? 19.864 4.846 -3.946 1.00 91.50 85 ASN A CA 1
ATOM 696 C C . ASN A 1 85 ? 18.866 5.263 -2.856 1.00 91.50 85 ASN A C 1
ATOM 698 O O . ASN A 1 85 ? 19.166 5.190 -1.664 1.00 91.50 85 ASN A O 1
ATOM 702 N N . ILE A 1 86 ? 17.670 5.669 -3.275 1.00 91.56 86 ILE A N 1
ATOM 703 C CA . ILE A 1 86 ? 16.563 6.018 -2.383 1.00 91.56 86 ILE A CA 1
ATOM 704 C C . ILE A 1 86 ? 15.633 4.810 -2.312 1.00 91.56 86 ILE A C 1
ATOM 706 O O . ILE A 1 86 ? 15.245 4.275 -3.344 1.00 91.56 86 ILE A O 1
ATOM 710 N N . TYR A 1 87 ? 15.280 4.362 -1.109 1.00 91.94 87 TYR A N 1
ATOM 711 C CA . TYR A 1 87 ? 14.384 3.221 -0.913 1.00 91.94 87 TYR A CA 1
ATOM 712 C C . TYR A 1 87 ? 13.328 3.573 0.132 1.00 91.94 87 TYR A C 1
ATOM 714 O O . TYR A 1 87 ? 13.649 4.101 1.196 1.00 91.94 87 TYR A O 1
ATOM 722 N N . CYS A 1 88 ? 12.073 3.281 -0.185 1.00 92.62 88 CYS A N 1
ATOM 723 C CA . CYS A 1 88 ? 10.924 3.434 0.690 1.00 92.62 88 CYS A CA 1
ATOM 724 C C . CYS A 1 88 ? 10.449 2.043 1.112 1.00 92.62 88 CYS A C 1
ATOM 726 O O . CYS A 1 88 ? 10.106 1.218 0.262 1.00 92.62 88 CYS A O 1
ATOM 728 N N . PHE A 1 89 ? 10.465 1.792 2.418 1.00 93.81 89 PHE A N 1
ATOM 729 C CA . PHE A 1 89 ? 9.962 0.571 3.039 1.00 93.81 89 PHE A CA 1
ATOM 730 C C . PHE A 1 89 ? 8.576 0.852 3.596 1.00 93.81 89 PHE A C 1
ATOM 732 O O . PHE A 1 89 ? 8.369 1.870 4.258 1.00 93.81 89 PHE A O 1
ATOM 739 N N . ILE A 1 90 ? 7.632 -0.024 3.288 1.00 94.50 90 ILE A N 1
ATOM 740 C CA . ILE A 1 90 ? 6.211 0.182 3.531 1.00 94.50 90 ILE A CA 1
ATOM 741 C C . ILE A 1 90 ? 5.675 -1.054 4.250 1.00 94.50 90 ILE A C 1
ATOM 743 O O . ILE A 1 90 ? 5.902 -2.181 3.806 1.00 94.50 90 ILE A O 1
ATOM 747 N N . GLU A 1 91 ? 4.962 -0.805 5.344 1.00 95.38 91 GLU A N 1
ATOM 748 C CA . GLU A 1 91 ? 4.181 -1.793 6.086 1.00 95.38 91 GL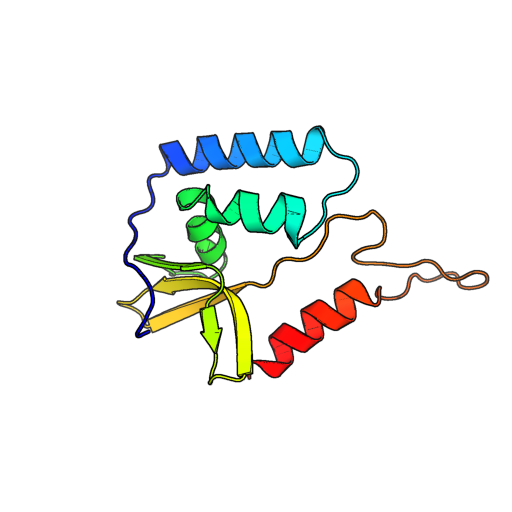U A CA 1
ATOM 749 C C . GLU A 1 91 ? 2.697 -1.502 5.862 1.00 95.38 91 GLU A C 1
ATOM 751 O O . GLU A 1 91 ? 2.266 -0.348 5.983 1.00 95.38 91 GLU A O 1
ATOM 756 N N . PHE A 1 92 ? 1.917 -2.526 5.526 1.00 95.94 92 PHE A N 1
ATOM 757 C CA . PHE A 1 92 ? 0.470 -2.415 5.442 1.00 95.94 92 PHE A CA 1
ATOM 758 C C . PHE A 1 92 ? -0.167 -2.917 6.736 1.00 95.94 92 PHE A C 1
ATOM 760 O O . PHE A 1 92 ? 0.279 -3.869 7.358 1.00 95.94 92 PHE A O 1
ATOM 767 N N . GLU A 1 93 ? -1.268 -2.287 7.130 1.00 96.06 93 GLU A N 1
ATOM 768 C CA . GLU A 1 93 ? -2.059 -2.701 8.287 1.00 96.06 93 GLU A CA 1
ATOM 769 C C . GLU A 1 93 ? -3.532 -2.800 7.895 1.00 96.06 93 GLU A C 1
ATOM 771 O O . GLU A 1 93 ? -3.941 -2.338 6.831 1.00 96.06 93 GLU A O 1
ATOM 776 N N . ASP A 1 94 ? -4.347 -3.409 8.756 1.00 96.19 94 ASP A N 1
ATOM 777 C CA . ASP A 1 94 ? -5.794 -3.493 8.547 1.00 96.19 94 ASP A CA 1
ATOM 778 C C . ASP A 1 94 ? -6.487 -2.109 8.506 1.00 96.19 94 ASP A C 1
ATOM 780 O O . ASP A 1 94 ? -6.019 -1.126 9.079 1.00 96.19 94 ASP A O 1
ATOM 784 N N . ALA A 1 95 ? -7.641 -2.036 7.836 1.00 95.44 95 ALA A N 1
ATOM 785 C CA . ALA A 1 95 ? -8.449 -0.818 7.736 1.00 95.44 95 ALA A CA 1
ATOM 786 C C . ALA A 1 95 ? -9.743 -0.964 8.544 1.00 95.44 95 ALA A C 1
ATOM 788 O O . ALA A 1 95 ? -10.839 -0.988 7.992 1.00 95.44 95 ALA A O 1
ATOM 789 N N . ARG A 1 96 ? -9.625 -1.122 9.862 1.00 95.31 96 ARG A N 1
ATOM 790 C CA . ARG A 1 96 ? -10.753 -1.162 10.800 1.00 95.31 96 ARG A CA 1
ATOM 791 C C . ARG A 1 96 ? -10.990 0.208 11.415 1.00 95.31 96 ARG A C 1
ATOM 793 O O . ARG A 1 96 ? -10.114 1.072 11.459 1.00 95.31 96 ARG A O 1
ATOM 800 N N . LYS A 1 97 ? -12.190 0.403 11.964 1.00 93.56 97 LYS A N 1
ATOM 801 C CA . LYS A 1 97 ? -12.566 1.670 12.612 1.00 93.56 97 LYS A CA 1
ATOM 802 C C . LYS A 1 97 ? -11.631 2.052 13.768 1.00 93.56 97 LYS A C 1
ATOM 804 O O . LYS A 1 97 ? -11.489 3.234 14.073 1.00 93.56 97 LYS A O 1
ATOM 809 N N . ASP A 1 98 ? -11.034 1.061 14.420 1.00 94.69 98 ASP A N 1
ATOM 810 C CA . ASP A 1 98 ? -10.156 1.207 15.576 1.00 94.69 98 ASP A CA 1
ATOM 811 C C . ASP A 1 98 ? -8.677 0.904 15.273 1.00 94.69 98 ASP A C 1
ATOM 813 O O . ASP A 1 98 ? -7.881 0.767 16.201 1.00 94.69 98 ASP A O 1
ATOM 817 N N . SER A 1 99 ? -8.281 0.843 13.992 1.00 95.25 99 SER A N 1
ATOM 818 C CA . SER A 1 99 ? -6.898 0.536 13.591 1.00 95.25 99 SER A CA 1
ATOM 819 C C . SER A 1 99 ? -5.888 1.580 14.044 1.00 95.25 99 SER A C 1
ATOM 821 O O . SER A 1 99 ? -4.756 1.221 14.343 1.00 95.25 99 SER A O 1
ATOM 823 N N . ILE A 1 100 ? -6.277 2.852 14.168 1.00 95.44 100 ILE A N 1
ATOM 824 C CA . ILE A 1 100 ? -5.379 3.919 14.645 1.00 95.44 100 ILE A CA 1
ATOM 825 C C . ILE A 1 100 ? -5.648 4.243 16.116 1.00 95.44 100 ILE A C 1
ATOM 827 O O . ILE A 1 100 ? -4.725 4.275 16.928 1.00 95.44 100 ILE A O 1
ATOM 831 N N . PHE A 1 101 ? -6.918 4.449 16.470 1.00 95.50 101 PHE A N 1
ATOM 832 C CA . PHE A 1 101 ? -7.316 4.928 17.789 1.00 95.50 101 PHE A CA 1
ATOM 833 C C . PHE A 1 101 ? -8.371 4.038 18.438 1.00 95.50 101 PHE A C 1
ATOM 835 O O . PHE A 1 101 ? -9.356 3.654 17.809 1.00 95.50 101 PHE A O 1
ATOM 842 N N . VAL A 1 102 ? -8.221 3.807 19.741 1.00 95.06 102 VAL A N 1
ATOM 843 C CA . VAL A 1 102 ? -9.212 3.133 20.587 1.00 95.06 102 VAL A CA 1
ATOM 844 C C . VAL A 1 102 ? -9.705 4.072 21.685 1.00 95.06 102 VAL A C 1
ATOM 846 O O . VAL A 1 102 ? -8.939 4.813 22.301 1.00 95.06 102 VAL A O 1
ATOM 849 N N . ASN A 1 103 ? -11.007 4.029 21.969 1.00 92.06 103 ASN A N 1
ATOM 850 C CA . ASN A 1 103 ? -11.601 4.772 23.080 1.00 92.06 103 ASN A CA 1
ATOM 851 C C . ASN A 1 103 ? -11.760 3.853 24.290 1.00 92.06 103 ASN A C 1
ATOM 853 O O . ASN A 1 103 ? -12.491 2.863 24.234 1.00 92.06 103 ASN A O 1
ATOM 857 N N . LYS A 1 104 ? -11.117 4.194 25.410 1.00 84.56 104 LYS A N 1
ATOM 858 C CA . LYS A 1 104 ? -11.293 3.470 26.674 1.00 84.56 104 LYS A CA 1
ATOM 859 C C . LYS A 1 104 ? -12.406 4.086 27.512 1.00 84.56 104 LYS A C 1
ATOM 861 O O . LYS A 1 104 ? -12.523 5.304 27.642 1.00 84.56 104 LYS A O 1
ATOM 866 N N . LYS A 1 105 ? -13.215 3.224 28.132 1.00 84.75 105 LYS A N 1
ATOM 867 C CA . LYS A 1 105 ? -14.290 3.647 29.035 1.00 84.75 105 LYS A CA 1
ATOM 868 C C . LYS A 1 105 ? -13.711 4.497 30.172 1.00 84.75 105 LYS A C 1
ATOM 870 O O . LYS A 1 105 ? -12.803 4.057 30.869 1.00 84.75 105 LYS A O 1
ATOM 875 N N . GLY A 1 106 ? -14.262 5.694 30.366 1.00 85.44 106 GLY A N 1
ATOM 876 C CA . GLY A 1 106 ? -13.840 6.616 31.426 1.00 85.44 106 GLY A CA 1
ATOM 877 C C . GLY A 1 106 ? -12.661 7.527 31.070 1.00 85.44 106 GLY A C 1
ATOM 878 O O . GLY A 1 106 ? -12.226 8.281 31.934 1.00 85.44 106 GLY A O 1
ATOM 879 N N . LYS A 1 107 ? -12.163 7.498 29.826 1.00 84.69 107 LYS A N 1
ATOM 880 C CA . LYS A 1 107 ? -11.182 8.467 29.320 1.00 84.69 107 LYS A CA 1
ATOM 881 C C . LYS A 1 107 ? -11.810 9.372 28.263 1.00 84.69 107 LYS A C 1
ATOM 883 O O . LYS A 1 107 ? -12.638 8.930 27.473 1.00 84.69 107 LYS A O 1
ATOM 888 N N . THR A 1 108 ? -11.419 10.643 28.271 1.00 83.06 108 THR A N 1
ATOM 889 C CA . THR A 1 108 ? -11.867 11.657 27.301 1.00 83.06 108 THR A CA 1
ATOM 890 C C . THR A 1 108 ? -10.992 11.703 26.050 1.00 83.06 108 THR A C 1
ATOM 892 O O . THR A 1 108 ? -11.432 12.209 25.023 1.00 83.06 108 THR A O 1
ATOM 895 N N . THR A 1 109 ? -9.770 11.175 26.123 1.00 88.69 109 THR A N 1
ATOM 896 C CA . THR A 1 109 ? -8.812 11.106 25.016 1.00 88.69 109 THR A CA 1
ATOM 897 C C . THR A 1 109 ? -8.717 9.685 24.474 1.00 88.69 109 THR A C 1
ATOM 899 O O . THR A 1 109 ? -8.670 8.728 25.254 1.00 88.69 109 THR A O 1
ATOM 902 N N . SER A 1 110 ? -8.647 9.551 23.151 1.00 91.69 110 SER A N 1
ATOM 903 C CA . SER A 1 110 ? -8.340 8.276 22.500 1.00 91.69 110 SER A CA 1
ATOM 904 C C . SER A 1 110 ? -6.889 7.863 22.755 1.00 91.69 110 SER A C 1
ATOM 906 O O . SER A 1 110 ? -6.019 8.708 22.962 1.00 91.69 110 SER A O 1
ATOM 908 N N . GLU A 1 111 ? -6.637 6.560 22.748 1.00 94.44 111 GLU A N 1
ATOM 909 C CA . GLU A 1 111 ? -5.295 5.981 22.828 1.00 94.44 111 GLU A CA 1
ATOM 910 C C . GLU A 1 111 ? -4.915 5.370 21.480 1.00 94.44 111 GLU A C 1
ATOM 912 O O . GLU A 1 111 ? -5.803 5.005 20.704 1.00 94.44 111 GLU A O 1
ATOM 917 N N . TRP A 1 112 ? -3.614 5.236 21.215 1.00 96.19 112 TRP A N 1
ATOM 918 C CA . TRP A 1 112 ? -3.133 4.441 20.089 1.00 96.19 112 TRP A CA 1
ATOM 919 C C . TRP A 1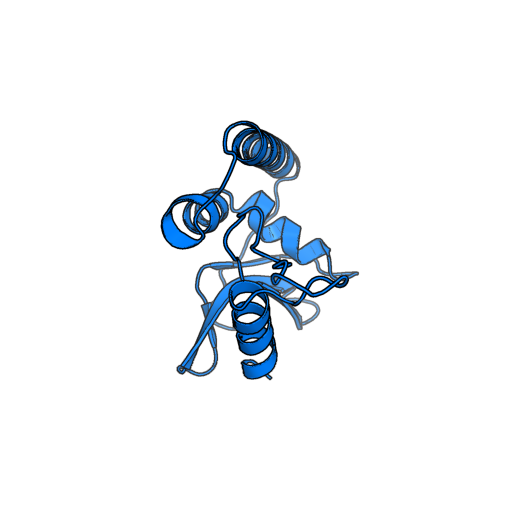 112 ? -3.636 3.006 20.220 1.00 96.19 112 TRP A C 1
ATOM 921 O O . TRP A 1 112 ? -3.698 2.439 21.314 1.00 96.19 112 TRP A O 1
ATOM 931 N N . SER A 1 113 ? -4.066 2.432 19.103 1.00 96.12 113 SER A N 1
ATOM 932 C CA . SER A 1 113 ? -4.456 1.032 19.079 1.00 96.12 113 SER A CA 1
ATOM 933 C C . SER A 1 113 ? -3.206 0.146 19.157 1.00 96.12 113 SER A C 1
ATOM 935 O O . SER A 1 113 ? -2.144 0.498 18.646 1.00 96.12 113 SER A O 1
ATOM 937 N N . SER A 1 114 ? -3.356 -1.061 19.711 1.00 94.81 114 SER A N 1
ATOM 938 C CA . SER A 1 114 ? -2.291 -2.080 19.655 1.00 94.81 114 SER A CA 1
ATOM 939 C C . SER A 1 114 ? -1.840 -2.393 18.223 1.00 94.81 114 SER A C 1
ATOM 941 O O . SER A 1 114 ? -0.692 -2.743 17.993 1.00 94.81 114 SER A O 1
ATOM 943 N N . ARG A 1 115 ? -2.747 -2.251 17.251 1.00 94.81 115 ARG A N 1
ATOM 944 C CA . ARG A 1 115 ? -2.476 -2.462 15.831 1.00 94.81 115 ARG A CA 1
ATOM 945 C C . ARG A 1 115 ? -1.524 -1.392 15.293 1.00 94.81 115 ARG A C 1
ATOM 947 O O . ARG A 1 115 ? -0.520 -1.737 14.689 1.00 94.81 115 ARG A O 1
ATOM 954 N N . PHE A 1 116 ? -1.795 -0.123 15.590 1.00 95.62 116 PHE A N 1
ATOM 955 C CA . PHE A 1 116 ? -0.916 0.987 15.231 1.00 95.62 116 PHE A CA 1
ATOM 956 C C . PHE A 1 116 ? 0.452 0.871 15.912 1.00 95.62 116 PHE A C 1
ATOM 958 O O . PHE A 1 116 ? 1.477 1.048 15.263 1.00 95.62 116 PHE A O 1
ATOM 965 N N . GLU A 1 117 ? 0.474 0.547 17.209 1.00 96.12 117 GLU A N 1
ATOM 966 C CA . GLU A 1 117 ? 1.722 0.371 17.963 1.00 96.12 117 GLU A CA 1
ATOM 967 C C . GLU A 1 117 ? 2.587 -0.756 17.385 1.00 96.12 117 GLU A C 1
ATOM 969 O O . GLU A 1 117 ? 3.795 -0.578 17.248 1.00 96.12 117 GLU A O 1
ATOM 974 N N . ASN A 1 118 ? 1.980 -1.881 16.992 1.00 93.00 118 ASN A N 1
ATOM 975 C CA . ASN A 1 118 ? 2.696 -2.990 16.364 1.00 93.00 118 ASN A CA 1
ATOM 976 C C . ASN A 1 118 ? 3.308 -2.582 15.018 1.00 93.00 118 ASN A C 1
ATOM 978 O O . ASN A 1 118 ? 4.513 -2.746 14.845 1.00 93.00 118 ASN A O 1
ATOM 982 N N . GLY A 1 119 ? 2.518 -2.019 14.097 1.00 93.50 119 GLY A N 1
ATOM 983 C CA . GLY A 1 119 ? 3.019 -1.578 12.790 1.00 93.50 119 GLY A CA 1
ATOM 984 C C . GLY A 1 119 ? 4.117 -0.522 12.912 1.00 93.50 119 GLY A C 1
ATOM 985 O O . GLY A 1 119 ? 5.152 -0.606 12.256 1.00 93.50 119 GLY A O 1
ATOM 986 N N . PHE A 1 120 ? 3.954 0.429 13.836 1.00 94.75 120 PHE A N 1
ATOM 987 C CA . PHE A 1 120 ? 4.994 1.408 14.137 1.00 94.75 120 PHE A CA 1
ATOM 988 C C . PHE A 1 120 ? 6.268 0.753 14.692 1.00 94.75 120 PHE A C 1
ATOM 990 O O . PHE A 1 120 ? 7.361 1.099 14.251 1.00 94.75 120 PHE A O 1
ATOM 997 N N . SER A 1 121 ? 6.145 -0.209 15.615 1.00 93.19 121 SER A N 1
ATOM 998 C CA . SER A 1 121 ? 7.294 -0.952 16.150 1.00 93.19 121 SER A CA 1
ATOM 999 C C . SER A 1 121 ? 8.063 -1.670 15.046 1.00 93.19 121 SER A C 1
ATOM 1001 O O . SER A 1 121 ? 9.284 -1.583 15.032 1.00 93.19 121 SER A O 1
ATOM 1003 N N . GLN A 1 122 ? 7.375 -2.307 14.089 1.00 90.44 122 GLN A N 1
ATOM 1004 C CA . GLN A 1 122 ? 8.035 -2.980 12.965 1.00 90.44 122 GLN A CA 1
ATOM 1005 C C . GLN A 1 122 ? 8.919 -2.019 12.164 1.00 90.44 122 GLN A C 1
ATOM 1007 O O . GLN A 1 122 ? 10.068 -2.341 11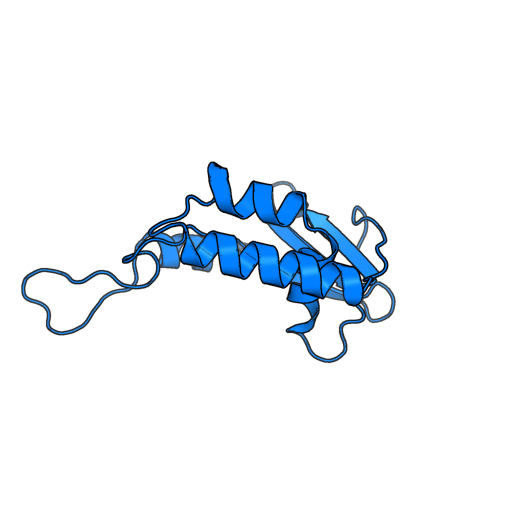.877 1.00 90.44 122 GLN A O 1
ATOM 1012 N N . ILE A 1 123 ? 8.409 -0.820 11.861 1.00 92.25 123 ILE A N 1
ATOM 1013 C CA . ILE A 1 123 ? 9.157 0.203 11.119 1.00 92.25 123 ILE A CA 1
ATOM 1014 C C . ILE A 1 123 ? 10.399 0.654 11.898 1.00 92.25 123 ILE A C 1
ATOM 1016 O O . ILE A 1 123 ? 11.452 0.867 11.298 1.00 92.25 123 ILE A O 1
ATOM 1020 N N . ILE A 1 124 ? 10.289 0.807 13.222 1.00 92.12 124 ILE A N 1
ATOM 1021 C CA . ILE A 1 124 ? 11.428 1.167 14.075 1.00 92.12 124 ILE A CA 1
ATOM 1022 C C . ILE A 1 124 ? 12.456 0.034 14.127 1.00 92.12 124 ILE A C 1
ATOM 1024 O O . ILE A 1 124 ? 13.642 0.308 13.997 1.00 92.12 124 ILE A O 1
ATOM 1028 N N . ASP A 1 125 ? 12.016 -1.218 14.253 1.00 88.75 125 ASP A N 1
ATOM 1029 C CA . ASP A 1 125 ? 12.896 -2.387 14.368 1.00 88.75 125 ASP A CA 1
ATOM 1030 C C . ASP A 1 125 ? 13.719 -2.663 13.092 1.00 88.75 125 ASP A C 1
ATOM 1032 O O . ASP A 1 125 ? 14.690 -3.423 13.127 1.00 88.75 125 ASP A O 1
ATOM 1036 N N . TRP A 1 126 ? 13.363 -2.053 11.956 1.00 88.88 126 TRP A N 1
ATOM 1037 C CA . TRP A 1 126 ? 14.147 -2.138 10.721 1.00 88.88 126 TRP A CA 1
ATOM 1038 C C . TRP A 1 126 ? 15.471 -1.352 10.765 1.00 88.88 126 TRP A C 1
ATOM 1040 O O . TRP A 1 126 ? 16.335 -1.616 9.919 1.00 88.88 126 TRP A O 1
ATOM 1050 N N . PHE A 1 127 ? 15.638 -0.411 11.708 1.00 78.56 127 PHE A N 1
ATOM 1051 C CA . PHE A 1 127 ? 16.782 0.510 11.816 1.00 78.56 127 PHE A CA 1
ATOM 1052 C C . PHE A 1 127 ? 17.516 0.398 13.158 1.00 78.56 127 PHE A C 1
ATOM 1054 O O . PHE A 1 127 ? 18.760 0.556 13.139 1.00 78.56 127 PHE A O 1
#

Secondary structure (DSSP, 8-state):
-TTPEE----HHHHHHHHHHHHHHHHH-S-B-IIIIIHHHHHH-HHHHHHHGGGSTT----EEEEEEEETTTEEEEEEEEETTTTEEEEE----B-TTSSEEPPTT-SS-EE-HHHHHHHHHHHHT-

Radius of gyration: 16.17 Å; chains: 1; bounding box: 38×26×48 Å

Organism: NCBI:txid136072

Sequence (127 aa):
MSGLDFCDIDIKQCLIELEEFENLLRDNKELNERKDILPFFKERQHLSACIGWYAPDNFCNQIKHEFTLFGNFRADLVVGDSVNNIYCFIEFEDARKDSIFVNKKGKTTSEWSSRFENGFSQIIDWF

Foldseek 3Di:
DPPWDFDDADPVLLVVLVVVVVVLPVVDQKFAPPPRPLVSCVVSVNVLLVVLVVDPPFNQGTKDAQDDAPNPATARMKTGDPVVGDIDGHHDGMGHPPQAWDDDPPDPDTDGDPNNVVSVVSVVVSD

pLDDT: mean 93.12, std 5.35, range [71.5, 98.56]